Protein AF-A0A2V8LH37-F1 (afdb_monomer)

Str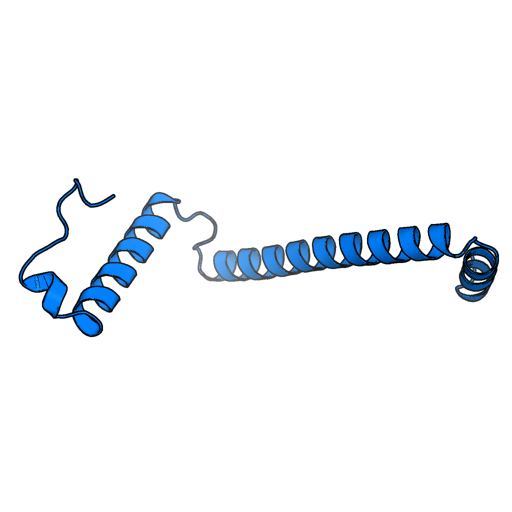ucture (mmCIF, N/CA/C/O backbone):
data_AF-A0A2V8LH37-F1
#
_entry.id   AF-A0A2V8LH37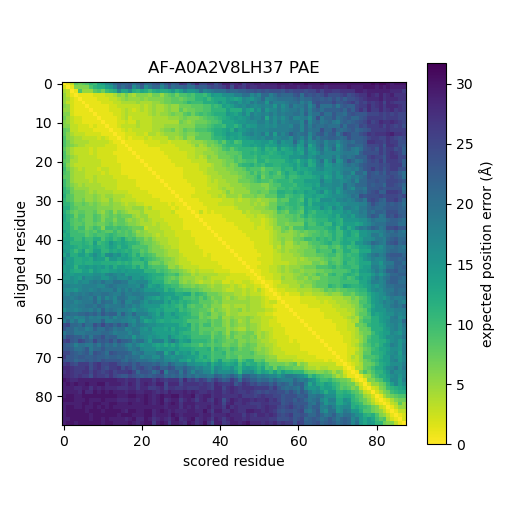-F1
#
loop_
_atom_site.group_PDB
_atom_site.id
_atom_site.type_symbol
_atom_site.label_atom_id
_atom_site.label_alt_id
_atom_site.label_comp_id
_atom_site.label_asym_id
_atom_site.label_entity_id
_atom_site.label_seq_id
_atom_site.pdbx_PDB_ins_code
_atom_site.Cartn_x
_atom_site.Cartn_y
_atom_site.Cartn_z
_atom_site.occupancy
_atom_site.B_iso_or_equiv
_atom_site.auth_seq_id
_atom_site.auth_comp_id
_atom_site.auth_asym_id
_atom_site.auth_atom_id
_atom_site.pdbx_PDB_model_num
ATOM 1 N N . MET A 1 1 ? 7.528 -22.446 -22.992 1.00 50.06 1 MET A N 1
ATOM 2 C CA . MET A 1 1 ? 7.932 -21.475 -21.957 1.00 50.06 1 MET A CA 1
ATOM 3 C C . MET A 1 1 ? 9.095 -20.718 -22.568 1.00 50.06 1 MET A C 1
ATOM 5 O O . MET A 1 1 ? 10.095 -21.367 -22.830 1.00 50.06 1 MET A O 1
ATOM 9 N N . GLN A 1 2 ? 8.923 -19.454 -22.967 1.00 59.59 2 GLN A N 1
ATOM 10 C CA . GLN A 1 2 ? 10.052 -18.669 -23.491 1.00 59.59 2 GLN A CA 1
ATOM 11 C C . GLN A 1 2 ? 11.091 -18.521 -22.372 1.00 59.59 2 GLN A C 1
ATOM 13 O O . GLN A 1 2 ? 10.699 -18.304 -21.221 1.00 59.59 2 GLN A O 1
ATOM 18 N N . SER A 1 3 ? 12.375 -18.719 -22.684 1.00 83.31 3 SER A N 1
ATOM 19 C CA . SER A 1 3 ? 13.453 -18.494 -21.718 1.00 83.31 3 SER A CA 1
ATOM 20 C C . SER A 1 3 ? 13.488 -17.011 -21.335 1.00 83.31 3 SER A C 1
ATOM 22 O O . SER A 1 3 ? 13.101 -16.151 -22.127 1.00 83.31 3 SER A O 1
ATOM 24 N N . ILE A 1 4 ? 13.979 -16.696 -20.133 1.00 82.31 4 ILE A N 1
ATOM 25 C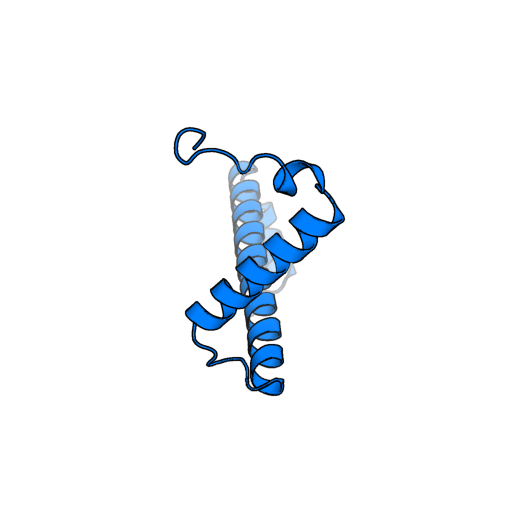 CA . ILE A 1 4 ? 14.279 -15.307 -19.745 1.00 82.31 4 ILE A CA 1
ATOM 26 C C . ILE A 1 4 ? 15.230 -14.670 -20.774 1.00 82.31 4 ILE A C 1
ATOM 28 O O . ILE A 1 4 ? 15.088 -13.491 -21.089 1.00 82.31 4 ILE A O 1
ATOM 32 N N . ASP A 1 5 ? 16.121 -15.471 -21.361 1.00 85.75 5 ASP A N 1
ATOM 33 C CA . ASP A 1 5 ? 17.064 -15.039 -22.395 1.00 85.75 5 ASP A CA 1
ATOM 34 C C . ASP A 1 5 ? 16.366 -14.678 -23.716 1.00 85.75 5 ASP A C 1
ATOM 36 O O . ASP A 1 5 ? 16.708 -13.681 -24.347 1.00 85.75 5 ASP A O 1
ATOM 40 N N . ASP A 1 6 ? 15.337 -15.435 -24.11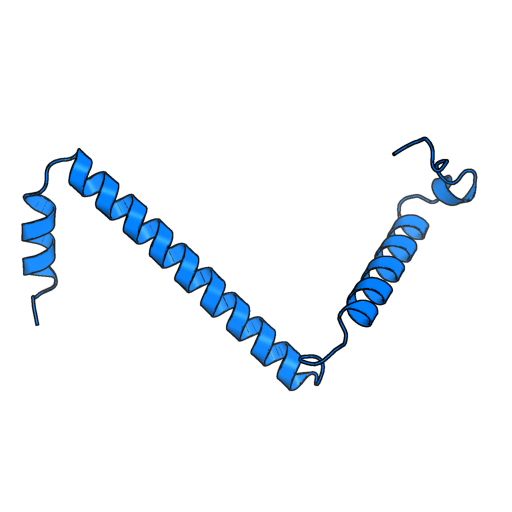4 1.00 87.06 6 ASP A N 1
ATOM 41 C CA . ASP A 1 6 ? 14.559 -15.141 -25.326 1.00 87.06 6 ASP A CA 1
ATOM 42 C C . ASP A 1 6 ? 13.810 -13.813 -25.176 1.00 87.06 6 ASP A C 1
ATOM 44 O O . ASP A 1 6 ? 13.728 -13.021 -26.113 1.00 87.06 6 ASP A O 1
ATOM 48 N N . LEU A 1 7 ? 13.289 -13.548 -23.975 1.00 83.50 7 LEU A N 1
ATOM 49 C CA . LEU A 1 7 ? 12.617 -12.293 -23.658 1.00 83.50 7 LEU A CA 1
ATOM 50 C C . LEU A 1 7 ? 13.603 -11.116 -23.634 1.00 83.50 7 LEU A C 1
ATOM 52 O O . LEU A 1 7 ? 13.268 -10.037 -24.113 1.00 83.50 7 LEU A O 1
ATOM 56 N N . ALA A 1 8 ? 14.815 -11.321 -23.112 1.00 85.00 8 ALA A N 1
ATOM 57 C CA . ALA A 1 8 ? 15.862 -10.302 -23.104 1.00 85.00 8 ALA A CA 1
ATOM 58 C C . ALA A 1 8 ? 16.290 -9.909 -24.526 1.00 85.00 8 ALA A C 1
ATOM 60 O O . ALA A 1 8 ? 16.458 -8.720 -24.801 1.00 85.00 8 ALA A O 1
ATOM 61 N N . ASN A 1 9 ? 16.401 -10.882 -25.434 1.00 88.81 9 ASN A N 1
ATOM 62 C CA . ASN A 1 9 ? 16.707 -10.624 -26.842 1.00 88.81 9 ASN A CA 1
ATOM 63 C C . ASN A 1 9 ? 15.598 -9.808 -27.515 1.00 88.81 9 ASN A C 1
ATOM 65 O O . ASN A 1 9 ? 15.875 -8.763 -28.091 1.00 88.81 9 ASN A O 1
ATOM 69 N N . VAL A 1 10 ? 14.333 -10.204 -27.337 1.00 89.19 10 VAL A N 1
ATOM 70 C CA . VAL A 1 10 ? 13.188 -9.456 -27.885 1.00 89.19 10 VAL A CA 1
ATOM 71 C C . VAL A 1 10 ? 13.129 -8.024 -27.348 1.00 89.19 10 VAL A C 1
ATOM 73 O O . VAL A 1 10 ? 12.816 -7.110 -28.099 1.00 89.19 10 VAL A O 1
ATOM 76 N N . ILE A 1 11 ? 13.433 -7.807 -26.064 1.00 86.19 11 ILE A N 1
ATOM 77 C CA . ILE A 1 11 ? 13.459 -6.460 -25.470 1.00 86.19 11 ILE A CA 1
ATOM 78 C C . ILE A 1 11 ? 14.636 -5.635 -26.003 1.00 86.19 11 ILE A C 1
ATOM 80 O O . ILE A 1 11 ? 14.486 -4.433 -26.201 1.00 86.19 11 ILE A O 1
ATOM 84 N N . SER A 1 12 ? 15.789 -6.263 -26.242 1.00 87.12 12 SER A N 1
ATOM 85 C CA . SER A 1 12 ? 16.979 -5.584 -26.773 1.00 87.12 12 SER A CA 1
ATOM 86 C C . SER A 1 12 ? 16.790 -5.121 -28.219 1.00 87.12 12 SER A C 1
ATOM 88 O O . SER A 1 12 ? 17.385 -4.121 -28.610 1.00 87.12 12 SER A O 1
ATOM 90 N N . ASP A 1 13 ? 15.937 -5.816 -28.974 1.00 93.44 13 ASP A N 1
ATOM 91 C CA . ASP A 1 13 ? 15.584 -5.480 -30.357 1.00 93.44 13 ASP A CA 1
ATOM 92 C C . ASP A 1 13 ? 14.539 -4.349 -30.466 1.00 93.44 13 ASP A C 1
ATOM 94 O O . ASP A 1 13 ? 14.269 -3.869 -31.567 1.00 93.44 13 ASP A O 1
ATOM 98 N N . LEU A 1 14 ? 13.939 -3.914 -29.350 1.00 92.56 14 LEU A N 1
ATOM 99 C CA . LEU A 1 14 ? 12.996 -2.792 -29.326 1.00 92.56 1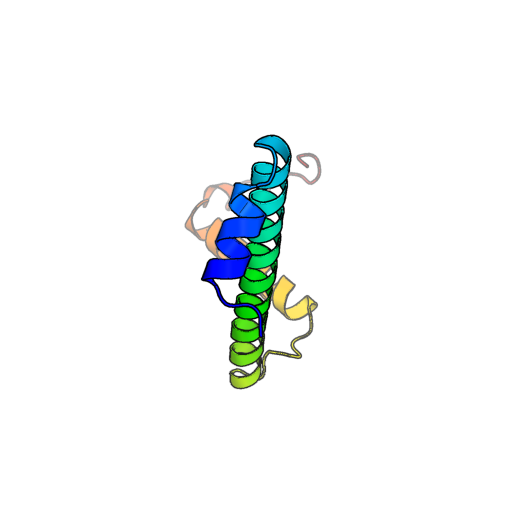4 LEU A CA 1
ATOM 100 C C . LEU A 1 14 ? 13.713 -1.448 -29.456 1.00 92.56 14 LEU A C 1
ATOM 102 O O . LEU A 1 14 ? 14.815 -1.259 -28.936 1.00 92.56 14 LEU A O 1
ATOM 106 N N . GLU A 1 15 ? 13.029 -0.465 -30.037 1.00 94.25 15 GLU A N 1
ATOM 107 C CA . GLU A 1 15 ? 13.508 0.914 -30.033 1.00 94.25 15 GLU A CA 1
ATOM 108 C C . GLU A 1 15 ? 13.555 1.480 -28.605 1.00 94.25 15 GLU A C 1
ATOM 110 O O . GLU A 1 15 ? 12.786 1.095 -27.720 1.00 94.25 15 GLU A O 1
ATOM 115 N N . SER A 1 16 ? 14.427 2.465 -28.372 1.00 90.75 16 SER A N 1
ATOM 116 C CA . SER A 1 16 ? 14.624 3.051 -27.030 1.00 90.75 16 SER A CA 1
ATOM 117 C C . SER A 1 16 ? 13.319 3.561 -26.394 1.00 90.75 16 SER A C 1
ATOM 119 O O . SER A 1 16 ? 13.120 3.449 -25.185 1.00 90.75 16 SER A O 1
ATOM 121 N N . SER A 1 17 ? 12.406 4.110 -27.201 1.00 93.50 17 SER A N 1
ATOM 122 C CA . SER A 1 17 ? 11.097 4.589 -26.739 1.00 93.50 17 SER A CA 1
ATOM 123 C C . SER A 1 17 ? 10.162 3.450 -26.320 1.00 93.50 17 SER A C 1
ATOM 125 O O . SER A 1 17 ? 9.409 3.590 -25.355 1.00 93.50 17 SER A O 1
ATOM 127 N N . GLU A 1 18 ? 10.224 2.312 -27.006 1.00 93.50 18 GLU A N 1
ATOM 128 C CA . GLU A 1 18 ? 9.431 1.119 -26.711 1.00 93.50 18 GLU A CA 1
ATOM 129 C C . GLU A 1 18 ? 9.949 0.411 -25.454 1.00 93.50 18 GLU A C 1
ATOM 131 O O . GLU A 1 18 ? 9.156 -0.018 -24.612 1.00 93.50 18 GLU A O 1
ATOM 136 N N . GLN A 1 19 ? 11.273 0.372 -25.270 1.00 91.50 19 GLN A N 1
ATOM 137 C CA . GLN A 1 19 ? 11.896 -0.110 -24.036 1.00 91.50 19 GLN A CA 1
ATOM 138 C C . GLN A 1 19 ? 11.474 0.742 -22.831 1.00 91.50 19 GLN A C 1
ATOM 140 O O . GLN A 1 19 ? 11.079 0.197 -21.798 1.00 91.50 19 GLN A O 1
ATOM 145 N N . GLN A 1 20 ? 11.481 2.073 -22.966 1.00 91.50 20 GLN A N 1
ATOM 146 C CA . GLN A 1 20 ? 11.035 2.968 -21.895 1.00 91.50 20 GLN A CA 1
ATOM 147 C C . GLN A 1 20 ? 9.550 2.766 -21.560 1.00 91.50 20 GLN A C 1
ATOM 149 O O . GLN A 1 20 ? 9.195 2.640 -20.388 1.00 91.50 20 GLN A O 1
ATOM 154 N N . ALA A 1 21 ? 8.686 2.650 -22.571 1.00 94.00 21 ALA A N 1
ATOM 155 C CA . ALA A 1 21 ? 7.264 2.381 -22.359 1.00 94.00 21 ALA A CA 1
ATOM 156 C C . ALA A 1 21 ? 7.024 1.038 -21.642 1.00 94.00 21 ALA A C 1
ATOM 158 O O . ALA A 1 21 ? 6.120 0.918 -20.807 1.00 94.00 21 ALA A O 1
ATOM 159 N N . LEU A 1 22 ? 7.841 0.022 -21.938 1.00 93.25 22 LEU A N 1
ATOM 160 C CA . LEU A 1 22 ? 7.788 -1.265 -21.252 1.00 93.25 22 LEU A CA 1
ATOM 161 C C . LEU A 1 22 ? 8.196 -1.137 -19.778 1.00 93.25 22 LEU A C 1
ATOM 163 O O . LEU A 1 22 ? 7.504 -1.679 -18.912 1.00 93.25 22 LEU A O 1
ATOM 167 N N . LEU A 1 23 ? 9.271 -0.400 -19.481 1.00 91.56 23 LEU A N 1
ATOM 168 C CA . LEU A 1 23 ? 9.719 -0.139 -18.108 1.00 91.56 23 LEU A CA 1
ATOM 169 C C . LEU A 1 23 ? 8.644 0.581 -17.289 1.00 91.56 23 LEU A C 1
ATOM 171 O O . LEU A 1 23 ? 8.334 0.149 -16.175 1.00 91.56 23 LEU A O 1
ATOM 175 N N . ASP A 1 24 ? 8.017 1.609 -17.858 1.00 93.12 24 ASP A N 1
ATOM 176 C CA . ASP A 1 24 ? 6.950 2.363 -17.194 1.00 93.12 24 ASP A CA 1
ATOM 177 C C . ASP A 1 24 ? 5.750 1.459 -16.872 1.00 93.12 24 ASP A C 1
ATOM 179 O O . ASP A 1 24 ? 5.196 1.485 -15.767 1.00 93.12 24 ASP A O 1
ATOM 183 N N . LYS A 1 25 ? 5.385 0.576 -17.807 1.00 94.00 25 LYS A N 1
ATOM 184 C CA . LYS A 1 25 ? 4.300 -0.391 -17.611 1.00 94.00 25 LYS A CA 1
ATOM 185 C C . LYS A 1 25 ? 4.633 -1.423 -16.535 1.00 94.00 25 LYS A C 1
ATOM 187 O O . LYS A 1 25 ? 3.773 -1.761 -15.720 1.00 94.00 25 LYS A O 1
ATOM 192 N N . VAL A 1 26 ? 5.871 -1.916 -16.493 1.00 92.62 26 VAL A N 1
ATOM 193 C CA . VAL A 1 26 ? 6.335 -2.829 -15.437 1.00 92.62 26 VAL A CA 1
ATOM 194 C C . VAL A 1 26 ? 6.306 -2.137 -14.075 1.00 92.62 26 VAL A C 1
ATOM 196 O O . VAL A 1 26 ? 5.824 -2.728 -13.106 1.00 92.62 26 VAL A O 1
ATOM 199 N N . ALA A 1 27 ? 6.750 -0.881 -13.991 1.00 89.62 27 ALA A N 1
ATOM 200 C CA . ALA A 1 27 ? 6.691 -0.094 -12.764 1.00 89.62 27 ALA A CA 1
ATOM 201 C C . ALA A 1 27 ? 5.244 0.073 -12.272 1.00 89.62 27 ALA A C 1
ATOM 203 O O . ALA A 1 27 ? 4.957 -0.187 -11.100 1.00 89.62 27 ALA A O 1
ATOM 204 N N . GLN A 1 28 ? 4.312 0.403 -13.171 1.00 92.94 28 GLN A N 1
ATOM 205 C CA . GLN A 1 28 ? 2.889 0.516 -12.847 1.00 92.94 28 GLN A CA 1
ATOM 206 C C . GLN A 1 28 ? 2.300 -0.810 -12.338 1.00 92.94 28 GLN A C 1
ATOM 208 O O . GLN A 1 28 ? 1.595 -0.830 -11.327 1.00 92.94 28 GLN A O 1
ATOM 213 N N . LEU A 1 29 ? 2.608 -1.928 -13.001 1.00 93.00 29 LEU A N 1
ATOM 214 C CA . LEU A 1 29 ? 2.142 -3.255 -12.589 1.00 93.00 29 LEU A CA 1
ATOM 215 C C . LEU A 1 29 ? 2.709 -3.662 -11.225 1.00 93.00 29 LEU A C 1
ATOM 217 O O . LEU A 1 29 ? 1.984 -4.204 -10.389 1.00 93.00 29 LEU A O 1
ATOM 221 N N . ASN A 1 30 ? 3.989 -3.391 -10.978 1.00 90.69 30 ASN A N 1
ATOM 222 C CA . ASN A 1 30 ? 4.618 -3.665 -9.689 1.00 90.69 30 ASN A CA 1
ATOM 223 C C . ASN A 1 30 ? 4.002 -2.817 -8.574 1.00 90.69 30 ASN A C 1
ATOM 225 O O . ASN A 1 30 ? 3.732 -3.341 -7.493 1.00 90.69 30 ASN A O 1
ATOM 229 N N . PHE A 1 31 ? 3.701 -1.548 -8.846 1.00 88.44 31 PHE A N 1
ATOM 230 C CA . PHE A 1 31 ? 2.998 -0.681 -7.906 1.00 88.44 31 PHE A CA 1
ATOM 231 C C . PHE A 1 31 ? 1.602 -1.221 -7.562 1.00 88.44 31 PHE A C 1
ATOM 233 O O . PHE A 1 31 ? 1.273 -1.374 -6.386 1.00 88.44 31 PHE A O 1
ATOM 240 N N . GLN A 1 32 ? 0.806 -1.602 -8.567 1.00 92.25 32 GLN A N 1
ATOM 241 C CA . GLN A 1 32 ? -0.520 -2.198 -8.359 1.00 92.25 32 GLN A CA 1
ATOM 242 C C . GLN A 1 32 ? -0.455 -3.495 -7.540 1.00 92.25 32 GLN A C 1
ATOM 244 O O . GLN A 1 32 ? -1.227 -3.669 -6.595 1.00 92.25 32 GLN A O 1
ATOM 249 N N . LYS A 1 33 ? 0.496 -4.388 -7.850 1.00 92.88 33 LYS A N 1
ATOM 250 C CA . LYS A 1 33 ? 0.735 -5.611 -7.066 1.00 92.88 33 LYS A CA 1
ATOM 251 C C . LYS A 1 33 ? 1.114 -5.292 -5.620 1.00 92.88 33 LYS A C 1
ATOM 253 O O . LYS A 1 33 ? 0.619 -5.947 -4.704 1.00 92.88 33 LYS A O 1
ATOM 258 N N . GLY A 1 34 ? 1.958 -4.281 -5.413 1.00 90.88 34 GLY A N 1
ATOM 259 C CA . GLY A 1 34 ? 2.350 -3.803 -4.090 1.00 90.88 34 GLY A CA 1
ATOM 260 C C . GLY A 1 34 ? 1.156 -3.307 -3.275 1.00 90.88 34 GLY A C 1
ATOM 261 O O . GLY A 1 34 ? 0.971 -3.745 -2.140 1.00 90.88 34 GLY A O 1
ATOM 262 N N . LEU A 1 35 ? 0.304 -2.464 -3.868 1.00 92.62 35 LEU A N 1
ATOM 263 C CA . LEU A 1 35 ? -0.921 -1.978 -3.227 1.00 92.62 35 LEU A CA 1
ATOM 264 C C . LEU A 1 35 ? -1.878 -3.118 -2.873 1.00 92.62 35 LEU A C 1
ATOM 266 O O . LEU A 1 35 ? -2.412 -3.148 -1.765 1.00 92.62 35 LEU A O 1
ATOM 270 N N . HIS A 1 36 ? -2.062 -4.078 -3.779 1.00 92.12 36 HIS A N 1
ATOM 271 C CA . HIS A 1 36 ? -2.902 -5.243 -3.520 1.00 92.12 36 HIS A CA 1
ATOM 272 C C . HIS A 1 36 ? -2.362 -6.077 -2.351 1.00 92.12 36 HIS A C 1
ATOM 274 O O . HIS A 1 36 ? -3.094 -6.383 -1.414 1.00 92.12 36 HIS A O 1
ATOM 280 N N . ALA A 1 37 ? -1.068 -6.410 -2.360 1.00 92.25 37 ALA A N 1
ATOM 281 C CA . ALA A 1 37 ? -0.445 -7.172 -1.279 1.00 92.25 37 ALA A CA 1
ATOM 282 C C . ALA A 1 37 ? -0.530 -6.441 0.071 1.00 92.25 37 ALA A C 1
ATOM 284 O O . ALA A 1 37 ? -0.743 -7.072 1.108 1.00 92.25 37 ALA A O 1
ATOM 285 N N . LEU A 1 38 ? -0.383 -5.114 0.069 1.00 88.69 38 LEU A N 1
ATOM 286 C CA . LEU A 1 38 ? -0.544 -4.294 1.264 1.00 88.69 38 LEU A CA 1
ATOM 287 C C . LEU A 1 38 ? -1.992 -4.319 1.773 1.00 88.69 38 LEU A C 1
ATOM 289 O O . LEU A 1 38 ? -2.215 -4.545 2.962 1.00 88.69 38 LEU A O 1
ATOM 293 N N . SER A 1 39 ? -2.965 -4.146 0.876 1.00 91.44 39 SER A N 1
ATOM 294 C CA . SER A 1 39 ? -4.393 -4.254 1.187 1.00 91.44 39 SER A CA 1
ATOM 295 C C . SER A 1 39 ? -4.724 -5.601 1.833 1.00 91.44 39 SER A C 1
ATOM 297 O O . SER A 1 39 ? -5.322 -5.635 2.907 1.00 91.44 39 SER A O 1
ATOM 299 N N . GLU A 1 40 ? -4.268 -6.711 1.250 1.00 94.31 40 GLU A N 1
ATOM 300 C CA . GLU A 1 40 ? -4.516 -8.056 1.784 1.00 94.31 40 GLU A CA 1
ATOM 301 C C . GLU A 1 40 ? -3.920 -8.264 3.181 1.00 94.31 40 GLU A C 1
ATOM 303 O O . GLU A 1 40 ? -4.573 -8.836 4.061 1.00 94.31 40 GLU A O 1
ATOM 308 N N . LYS A 1 41 ? -2.715 -7.738 3.439 1.00 92.12 41 LYS A N 1
ATOM 309 C CA . LYS A 1 41 ? -2.116 -7.761 4.783 1.00 92.12 41 LYS A CA 1
ATOM 310 C C . LYS A 1 41 ? -2.987 -7.025 5.799 1.00 92.12 41 LYS A C 1
ATOM 312 O O . LYS A 1 41 ? -3.235 -7.554 6.883 1.00 92.12 41 LYS A O 1
ATOM 317 N N . TYR A 1 42 ? -3.478 -5.835 5.454 1.00 88.69 42 TYR A N 1
ATOM 318 C CA . TYR A 1 42 ? -4.358 -5.074 6.342 1.00 88.69 42 TYR A CA 1
ATOM 319 C C . TYR A 1 42 ? -5.697 -5.770 6.570 1.00 88.69 42 TYR A C 1
ATOM 321 O O . TYR A 1 42 ? -6.127 -5.872 7.717 1.00 88.69 42 TYR A O 1
ATOM 329 N N . ARG A 1 43 ? -6.332 -6.302 5.518 1.00 90.44 43 ARG A N 1
ATOM 330 C CA . ARG A 1 43 ? -7.583 -7.067 5.643 1.00 90.44 43 ARG A CA 1
ATOM 331 C C . ARG A 1 43 ? -7.407 -8.280 6.551 1.00 90.44 43 ARG A C 1
ATOM 333 O O . ARG A 1 43 ? -8.237 -8.501 7.426 1.00 90.44 43 ARG A O 1
ATOM 340 N N . THR A 1 44 ? -6.304 -9.013 6.393 1.00 93.31 44 THR A N 1
ATOM 341 C CA . THR A 1 44 ? -5.967 -10.166 7.241 1.00 93.31 44 THR A CA 1
ATOM 342 C C . THR A 1 44 ? -5.825 -9.755 8.702 1.00 93.31 44 THR A C 1
ATOM 344 O O . THR A 1 44 ? -6.431 -10.371 9.575 1.00 93.31 44 THR A O 1
ATOM 347 N N . ARG A 1 45 ? -5.077 -8.680 8.982 1.00 93.44 45 ARG A N 1
ATOM 348 C CA . ARG A 1 45 ? -4.929 -8.158 10.346 1.00 93.44 45 ARG A CA 1
ATOM 349 C C . ARG A 1 45 ? -6.280 -7.769 10.952 1.00 93.44 45 ARG A C 1
ATOM 351 O O . ARG A 1 45 ? -6.603 -8.212 12.047 1.00 93.44 45 ARG A O 1
ATOM 358 N N . LEU A 1 46 ? -7.091 -7.001 10.223 1.00 91.00 46 LEU A N 1
ATOM 359 C CA . LEU A 1 46 ? -8.414 -6.579 10.690 1.00 91.00 46 LEU A CA 1
ATOM 360 C C . LEU A 1 46 ? -9.358 -7.767 10.915 1.00 91.00 46 LEU A C 1
ATOM 362 O O . LEU A 1 46 ? -10.198 -7.717 11.809 1.00 91.00 46 LEU A O 1
ATOM 366 N N . ALA A 1 47 ? -9.234 -8.840 10.131 1.00 93.12 47 ALA A N 1
ATOM 367 C CA . ALA A 1 47 ? -9.994 -10.066 10.353 1.00 93.12 47 ALA A CA 1
ATOM 368 C C . ALA A 1 47 ? -9.606 -10.738 11.679 1.00 93.12 47 ALA A C 1
ATOM 370 O O . ALA A 1 47 ? -10.490 -11.104 12.448 1.00 93.12 47 ALA A O 1
ATOM 371 N N . LEU A 1 48 ? -8.303 -10.837 11.979 1.00 94.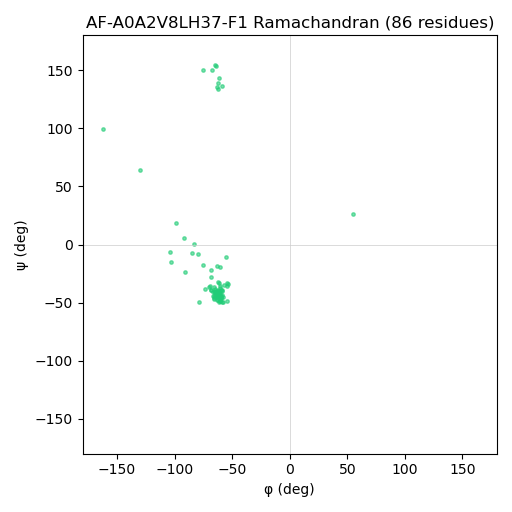75 48 LEU A N 1
ATOM 372 C CA . LEU A 1 48 ? -7.802 -11.384 13.249 1.00 94.75 48 LEU A CA 1
ATOM 373 C C . LEU A 1 48 ? -8.268 -10.567 14.462 1.00 94.75 48 LEU A C 1
ATOM 375 O O . LEU A 1 48 ? -8.531 -11.124 15.524 1.00 94.75 48 LEU A O 1
ATOM 379 N N . GLU A 1 49 ? -8.409 -9.255 14.294 1.00 93.44 49 GLU A N 1
ATOM 380 C CA . GLU A 1 49 ? -8.884 -8.334 15.331 1.00 93.44 49 GLU A CA 1
ATOM 381 C C . GLU A 1 49 ? -10.424 -8.280 15.433 1.00 93.44 49 GLU A C 1
ATOM 383 O O . GLU A 1 49 ? -10.956 -7.540 16.257 1.00 93.44 49 GLU A O 1
ATOM 388 N N . ASN A 1 50 ? -11.161 -9.048 14.615 1.00 90.31 50 ASN A N 1
ATOM 389 C CA . ASN A 1 50 ? -12.621 -8.953 14.448 1.00 90.31 50 ASN A CA 1
ATOM 390 C C . ASN A 1 50 ? -13.114 -7.543 14.060 1.00 90.31 50 ASN A C 1
ATOM 392 O O . ASN A 1 50 ? -14.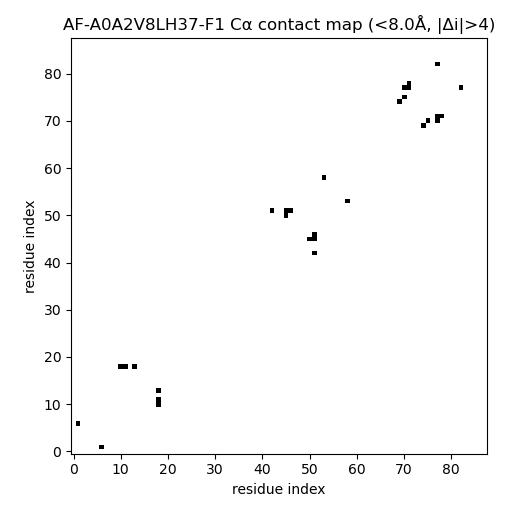261 -7.175 14.313 1.00 90.31 50 ASN A O 1
ATOM 396 N N . GLN A 1 51 ? -12.257 -6.752 13.417 1.00 89.69 51 GLN A N 1
ATOM 397 C CA . GLN A 1 51 ? -12.529 -5.374 13.010 1.00 89.69 51 GLN A CA 1
ATOM 398 C C . GLN A 1 51 ? -12.822 -5.220 11.516 1.00 89.69 51 GLN A C 1
ATOM 400 O O . GLN A 1 51 ? -13.211 -4.132 11.098 1.00 89.69 51 GLN A O 1
ATOM 405 N N . LEU A 1 52 ? -12.678 -6.276 10.707 1.00 89.12 52 LEU A N 1
ATOM 406 C CA . LEU A 1 52 ? -12.853 -6.203 9.248 1.00 89.12 52 LEU A CA 1
ATOM 407 C C . LEU A 1 52 ? -14.232 -5.673 8.824 1.00 89.12 52 LEU A C 1
ATOM 409 O O . LEU A 1 52 ? -14.332 -4.956 7.835 1.00 89.12 52 LEU A O 1
ATOM 413 N N . ASN A 1 53 ? -15.274 -6.003 9.590 1.00 89.50 53 ASN A N 1
ATOM 414 C CA . ASN A 1 53 ? -16.653 -5.579 9.334 1.00 89.50 53 ASN A CA 1
ATOM 415 C C . ASN A 1 53 ? -17.068 -4.371 10.189 1.00 89.50 53 ASN A C 1
ATOM 417 O O . ASN A 1 53 ? -18.259 -4.145 10.398 1.00 89.50 53 ASN A O 1
ATOM 421 N N . SER A 1 54 ? -16.103 -3.626 10.737 1.00 87.12 54 SER A N 1
ATOM 422 C CA . SER A 1 54 ? -16.417 -2.433 11.521 1.00 87.12 54 SER A CA 1
ATOM 423 C C . SER A 1 54 ? -17.128 -1.407 10.638 1.00 87.12 54 SER A C 1
ATOM 425 O O . SER A 1 54 ? -16.667 -1.147 9.524 1.00 87.12 54 SER A O 1
ATOM 427 N N . PRO A 1 55 ? -18.225 -0.801 11.120 1.00 89.06 55 PRO A N 1
ATOM 428 C CA . PRO A 1 55 ? -18.913 0.233 10.367 1.00 89.06 55 PRO A CA 1
ATOM 429 C C . PRO A 1 55 ? -17.977 1.437 10.156 1.00 89.06 55 PRO A C 1
ATOM 431 O O . PRO A 1 55 ? -17.253 1.807 11.091 1.00 89.06 55 PRO A O 1
ATOM 434 N N . PRO A 1 56 ? -17.970 2.060 8.965 1.00 84.25 56 PRO A N 1
ATOM 435 C CA . PRO A 1 56 ? -17.125 3.218 8.674 1.00 84.25 56 PRO A CA 1
ATOM 436 C C . PRO A 1 56 ? -17.285 4.354 9.689 1.00 84.25 56 PRO A C 1
ATOM 438 O O . PRO A 1 56 ? -16.312 5.021 10.030 1.00 84.25 56 PRO A O 1
ATOM 441 N N . GLU A 1 57 ? -18.492 4.545 10.220 1.00 91.19 57 GLU A N 1
ATOM 442 C CA . GLU A 1 57 ? -18.817 5.567 11.215 1.00 91.19 57 GLU A CA 1
ATOM 443 C C . GLU A 1 57 ? -17.965 5.405 12.475 1.00 91.19 57 GLU A C 1
ATOM 445 O O . GLU A 1 57 ? -17.469 6.390 13.014 1.00 91.19 57 GLU A O 1
ATOM 450 N N . ARG A 1 58 ? -17.716 4.161 12.904 1.00 86.44 58 ARG A N 1
ATOM 451 C CA . ARG A 1 58 ? -16.870 3.875 14.068 1.00 86.44 58 ARG A CA 1
ATOM 452 C C . ARG A 1 58 ? -15.425 4.292 13.822 1.00 86.44 58 ARG A C 1
ATOM 454 O O . ARG A 1 58 ? -14.800 4.858 14.710 1.00 86.44 58 ARG A O 1
ATOM 461 N N . VAL A 1 59 ? -14.905 4.047 12.619 1.00 85.44 59 VAL A N 1
ATOM 462 C CA . VAL A 1 59 ? -13.550 4.477 12.239 1.00 85.44 59 VAL A CA 1
ATOM 463 C C . VAL A 1 59 ? -13.459 6.002 12.252 1.00 85.44 59 VAL A C 1
ATOM 465 O O . VAL A 1 59 ? -12.519 6.557 12.816 1.00 85.44 59 VAL A O 1
ATOM 468 N N . TRP A 1 60 ? -14.459 6.687 11.692 1.00 86.44 60 TRP A N 1
ATOM 469 C CA . TRP A 1 60 ? -14.516 8.149 11.690 1.00 86.44 60 TRP A CA 1
ATOM 470 C C . TRP A 1 60 ? -14.606 8.748 13.091 1.00 86.44 60 TRP A C 1
ATOM 472 O O . TRP A 1 60 ? -13.914 9.726 13.368 1.00 86.44 60 TRP A O 1
ATOM 482 N N . SER A 1 61 ? -15.409 8.162 13.980 1.00 89.75 61 SER A N 1
ATOM 483 C CA . SER A 1 61 ? -15.498 8.602 15.374 1.00 89.75 61 SER A CA 1
ATOM 484 C C . SER A 1 61 ? -14.161 8.465 16.103 1.00 89.75 61 SER A C 1
ATOM 486 O O . SER A 1 61 ? -13.741 9.406 16.771 1.00 89.75 61 SER A O 1
ATOM 488 N N . GLU A 1 62 ? -13.458 7.340 15.936 1.00 88.12 62 GLU A N 1
ATOM 489 C CA . GLU A 1 62 ? -12.137 7.144 16.548 1.00 88.12 62 GLU A CA 1
ATOM 490 C C . GLU A 1 62 ? -11.094 8.121 15.993 1.00 88.12 62 GLU A C 1
ATOM 492 O O . GLU A 1 62 ? -10.334 8.706 16.760 1.00 88.12 62 GLU A O 1
ATOM 497 N N . LEU A 1 63 ? -11.086 8.364 14.679 1.00 88.69 63 LEU A N 1
ATOM 498 C CA . LEU A 1 63 ? -10.191 9.350 14.066 1.00 88.69 63 LEU A CA 1
ATOM 499 C C . LEU A 1 63 ? -10.463 10.770 14.569 1.00 88.69 63 LEU A C 1
ATOM 501 O O . LEU A 1 63 ? -9.523 11.527 14.811 1.00 88.69 63 LEU A O 1
ATOM 505 N N . HIS A 1 64 ? -11.737 11.138 14.727 1.00 89.69 64 HIS A N 1
ATOM 506 C CA . HIS A 1 64 ? -12.113 12.441 15.267 1.00 89.69 64 HIS A CA 1
ATOM 507 C C . HIS A 1 64 ? -11.602 12.609 16.696 1.00 89.69 64 HIS A C 1
ATOM 509 O O . HIS A 1 64 ? -10.937 13.599 16.987 1.00 89.69 64 HIS A O 1
ATOM 515 N N . ARG A 1 65 ? -11.831 11.594 17.536 1.00 91.44 65 ARG A N 1
ATOM 516 C CA . ARG A 1 65 ? -11.357 11.556 18.918 1.00 91.44 65 ARG A CA 1
ATOM 517 C C . ARG A 1 65 ? -9.838 11.691 19.000 1.00 91.44 65 ARG A C 1
ATOM 519 O O . ARG A 1 65 ? -9.348 12.549 19.720 1.00 91.44 65 ARG A O 1
ATOM 526 N N . MET A 1 66 ? -9.087 10.911 18.217 1.00 88.44 66 MET A N 1
ATOM 527 C CA . MET A 1 66 ? -7.620 11.008 18.182 1.00 88.44 66 MET A CA 1
ATOM 528 C C . MET A 1 66 ? -7.150 12.404 17.766 1.00 88.44 66 MET A C 1
ATOM 530 O O . MET A 1 66 ? -6.195 12.933 18.327 1.00 88.44 66 MET A O 1
ATOM 534 N N . ARG A 1 67 ? -7.820 13.023 16.787 1.00 88.88 67 ARG A N 1
ATOM 535 C CA . ARG A 1 67 ? -7.495 14.384 16.351 1.00 88.88 67 ARG A CA 1
ATOM 536 C C . ARG A 1 67 ? -7.744 15.409 17.458 1.00 88.88 67 ARG A C 1
ATOM 538 O O . ARG A 1 67 ? -6.944 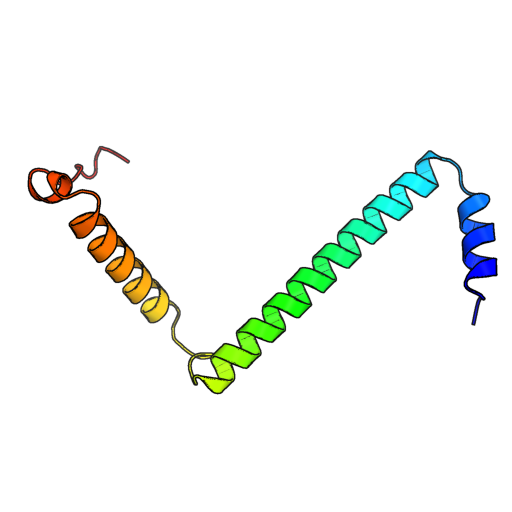16.326 17.600 1.00 88.88 67 ARG A O 1
ATOM 545 N N . GLU A 1 68 ? -8.832 15.274 18.208 1.00 87.88 68 GLU A N 1
ATOM 546 C CA . GLU A 1 68 ? -9.128 16.134 19.358 1.00 87.88 68 GLU A CA 1
ATOM 547 C C . GLU A 1 68 ? -8.102 15.939 20.478 1.00 87.88 68 GLU A C 1
ATOM 549 O O . GLU A 1 68 ? -7.553 16.925 20.958 1.00 87.88 68 GLU A O 1
ATOM 554 N N . GLU A 1 69 ? -7.756 14.695 20.820 1.00 88.31 69 GLU A N 1
ATOM 555 C CA . GLU A 1 69 ? -6.725 14.376 21.821 1.00 88.31 69 GLU A CA 1
ATOM 556 C C . GLU A 1 69 ? -5.360 14.991 21.447 1.00 88.31 69 GLU A C 1
ATOM 558 O O . GLU A 1 69 ? -4.709 15.624 22.281 1.00 88.31 69 GLU A O 1
ATOM 563 N N . ILE A 1 70 ? -4.948 14.875 20.178 1.00 86.12 70 ILE A N 1
ATOM 564 C CA . ILE A 1 70 ? -3.728 15.515 19.657 1.00 86.12 70 ILE A CA 1
ATOM 565 C C . ILE A 1 70 ? -3.846 17.040 19.727 1.00 86.12 70 ILE A C 1
ATOM 567 O O . ILE A 1 70 ? -2.915 17.706 20.169 1.00 86.12 70 ILE A O 1
ATOM 571 N N . ALA A 1 71 ? -4.981 17.611 19.316 1.00 81.50 71 ALA A N 1
ATOM 572 C CA . ALA A 1 71 ? -5.188 19.055 19.353 1.00 81.50 71 ALA A CA 1
ATOM 573 C C . ALA A 1 71 ? -5.127 19.614 20.783 1.00 81.50 71 ALA A C 1
ATOM 575 O O . ALA A 1 71 ? -4.548 20.675 21.003 1.00 81.50 71 ALA A O 1
ATOM 576 N N . GLU A 1 72 ? -5.674 18.893 21.761 1.00 83.88 72 GLU A N 1
ATOM 577 C CA . GLU A 1 72 ? -5.609 19.273 23.170 1.00 83.88 72 GLU A CA 1
ATOM 578 C C . GLU A 1 72 ? -4.186 19.233 23.734 1.00 83.88 72 GLU A C 1
ATOM 580 O O . GLU A 1 72 ? -3.835 20.087 24.552 1.00 83.88 72 GLU A O 1
ATOM 585 N N . HIS A 1 73 ? -3.378 18.262 23.306 1.00 83.81 73 HIS A N 1
ATOM 586 C CA . HIS A 1 73 ? -2.001 18.101 23.763 1.00 83.81 73 HIS A CA 1
ATOM 587 C C . HIS A 1 73 ? -1.035 19.077 23.071 1.00 83.81 73 HIS A C 1
ATOM 589 O O . HIS A 1 73 ? -0.268 19.772 23.738 1.00 83.81 73 HIS A O 1
ATOM 595 N N . ASP A 1 74 ? -1.090 19.157 21.741 1.00 82.94 74 ASP A N 1
ATOM 596 C CA . ASP A 1 74 ? -0.106 19.872 20.921 1.00 82.94 74 ASP A CA 1
ATOM 597 C C . ASP A 1 74 ? -0.488 21.338 20.671 1.00 82.94 74 ASP A C 1
ATOM 599 O O . ASP A 1 74 ? 0.380 22.180 20.429 1.00 82.94 74 ASP A O 1
ATOM 603 N N . TYR A 1 75 ? -1.780 21.673 20.760 1.00 74.88 75 TYR A N 1
ATOM 604 C CA . TYR A 1 75 ? -2.300 23.014 20.483 1.00 74.88 75 TYR A CA 1
ATOM 605 C C . TYR A 1 75 ? -3.220 23.532 21.604 1.00 74.88 75 TYR A C 1
ATOM 607 O O . TYR A 1 75 ? -4.388 23.850 21.363 1.00 74.88 75 TYR A O 1
ATOM 615 N N . PRO A 1 76 ? -2.709 23.745 22.832 1.00 64.75 76 PRO A N 1
ATOM 616 C CA . PRO A 1 76 ? -3.525 24.167 23.977 1.00 64.75 76 PRO A CA 1
ATOM 617 C C . PRO A 1 76 ? -4.237 25.522 23.779 1.00 64.75 76 PRO A C 1
ATOM 619 O O . PRO A 1 76 ? -5.232 25.806 24.449 1.00 64.75 76 PRO A O 1
ATOM 622 N N . ALA A 1 77 ? -3.780 26.353 22.832 1.00 63.97 77 ALA A N 1
ATOM 623 C CA . ALA A 1 77 ? -4.414 27.623 22.470 1.00 63.97 77 ALA A CA 1
ATOM 624 C C . ALA A 1 77 ? -5.783 27.468 21.768 1.00 63.97 77 ALA A C 1
ATOM 626 O O . ALA A 1 77 ? -6.603 28.382 21.854 1.00 63.97 77 ALA A O 1
ATOM 627 N N . TYR A 1 78 ? -6.084 26.312 21.154 1.00 56.28 78 TYR A N 1
ATOM 628 C CA . TYR A 1 78 ? -7.409 26.021 20.570 1.00 56.28 78 TYR A CA 1
ATOM 629 C C . TYR A 1 78 ? -8.533 25.999 21.616 1.00 56.28 78 TYR A C 1
ATOM 631 O O . TYR A 1 78 ? -9.707 26.147 21.279 1.00 56.28 78 TYR A O 1
ATOM 639 N N . ARG A 1 79 ? -8.182 25.862 22.901 1.00 56.50 79 ARG A N 1
ATOM 640 C CA . ARG A 1 79 ? -9.128 25.861 24.021 1.00 56.50 79 ARG A CA 1
ATOM 641 C C . ARG A 1 79 ? -9.667 27.265 24.355 1.00 56.50 79 ARG A C 1
ATOM 643 O O . ARG A 1 79 ? -10.688 27.369 25.025 1.00 56.50 79 ARG A O 1
ATOM 650 N N . LEU A 1 80 ? -9.003 28.337 23.901 1.00 55.72 80 LEU A N 1
ATOM 651 C CA . LEU A 1 80 ? -9.362 29.731 24.222 1.00 55.72 80 LEU A CA 1
ATOM 652 C C . LEU A 1 80 ? -10.093 30.466 23.084 1.00 55.72 80 LEU A C 1
ATOM 654 O O . LEU A 1 80 ? -10.699 31.508 23.327 1.00 55.72 80 LEU A O 1
ATOM 658 N N . SER A 1 81 ? -10.065 29.940 21.858 1.00 54.38 81 SER A N 1
ATOM 659 C CA . SER A 1 81 ? -10.884 30.407 20.729 1.00 54.38 81 SER A CA 1
ATOM 660 C C . SER A 1 81 ? -10.914 29.328 19.642 1.00 54.38 81 SER A C 1
ATOM 662 O O . SER A 1 81 ? -9.947 29.216 18.888 1.00 54.38 81 SER A O 1
ATOM 664 N N . PRO A 1 82 ? -11.976 28.506 19.552 1.00 56.03 82 PRO A N 1
ATOM 665 C CA . PRO A 1 82 ? -12.127 27.607 18.416 1.00 56.03 82 PRO A CA 1
ATOM 666 C C . PRO A 1 82 ? -12.241 28.434 17.122 1.00 56.03 82 PRO A C 1
ATOM 668 O O . PRO A 1 82 ? -12.865 29.500 17.151 1.00 56.03 82 PRO A O 1
ATOM 671 N N . PRO A 1 83 ? -11.667 27.979 15.992 1.00 57.66 83 PRO A N 1
ATOM 672 C CA . PRO A 1 83 ? -11.842 28.654 14.713 1.00 57.66 83 PRO A CA 1
ATOM 673 C C . PRO A 1 83 ? -13.328 28.709 14.365 1.00 57.66 83 PRO A C 1
ATOM 675 O O . PRO A 1 83 ? -14.079 27.743 14.555 1.00 57.66 83 PRO A O 1
ATOM 678 N N . SER A 1 84 ? -13.758 29.872 13.889 1.00 61.72 84 SER A N 1
ATOM 679 C CA . SER A 1 84 ? -15.136 30.089 13.477 1.00 61.72 84 SER A CA 1
ATOM 680 C C . SER A 1 84 ? -15.412 29.247 12.234 1.00 61.72 84 SER A C 1
ATOM 682 O O . SER A 1 84 ? -14.537 29.030 11.400 1.00 61.72 84 SER A O 1
ATOM 684 N N . ARG A 1 85 ? -16.663 28.811 12.047 1.00 53.59 85 ARG A N 1
ATOM 685 C CA . ARG A 1 85 ? -17.113 28.122 10.818 1.00 53.59 85 ARG A CA 1
ATOM 686 C C . ARG A 1 85 ? -16.853 28.914 9.524 1.00 53.59 85 ARG A C 1
ATOM 688 O O . ARG A 1 85 ? -17.053 28.363 8.453 1.00 53.59 85 ARG A O 1
ATOM 695 N N . SER A 1 86 ? -16.467 30.184 9.630 1.00 53.69 86 SER A N 1
ATOM 696 C CA . SER A 1 86 ? -16.074 31.073 8.534 1.00 53.69 86 SER A CA 1
ATOM 697 C C . SER A 1 86 ? -14.605 30.961 8.110 1.00 53.69 86 SER A C 1
ATOM 699 O O . SER A 1 86 ? -14.230 31.599 7.133 1.00 53.69 86 SER A O 1
ATOM 701 N N . ASP A 1 87 ? -13.781 30.208 8.841 1.00 57.47 87 ASP A N 1
ATOM 702 C CA . ASP A 1 87 ? -12.337 30.107 8.589 1.00 57.47 87 ASP A CA 1
ATOM 703 C C . ASP A 1 87 ? -11.978 28.934 7.646 1.00 57.47 87 ASP A C 1
ATOM 705 O O . ASP A 1 87 ? -10.798 28.676 7.404 1.00 57.47 87 ASP A O 1
ATOM 709 N N . PHE A 1 88 ? -12.993 28.245 7.101 1.00 48.16 88 PHE A N 1
ATOM 710 C CA . PHE A 1 88 ? -12.893 27.182 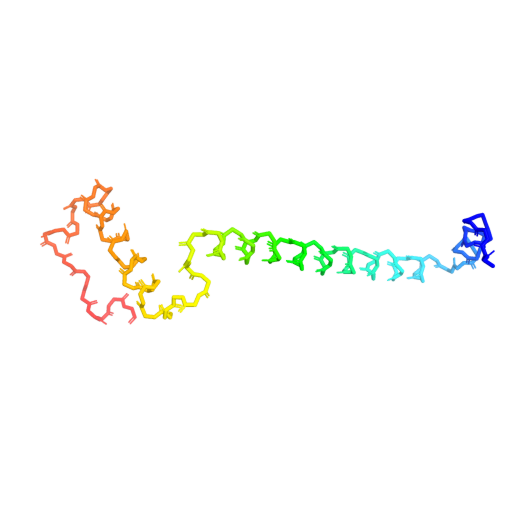6.093 1.00 48.16 88 PHE A CA 1
ATOM 711 C C . PHE A 1 88 ? -13.778 27.474 4.879 1.00 48.16 88 PHE A C 1
ATOM 713 O O . PHE A 1 88 ? -14.958 27.842 5.086 1.00 48.16 88 PHE A O 1
#

Foldseek 3Di:
DQDPVNVVVVLVPDDPVVNVVVVVVVVVVVVVVVVVVVVVVVCVVCVVVVNNPPDVVVVVVVVVVVVVVCCVVVPVVCVVPPDDPVVD

Radius of gyration: 24.81 Å; Cα contacts (8 Å, |Δi|>4): 15; chains: 1; bounding box: 36×52×55 Å

pLDDT: mean 83.89, std 12.95, range [48.16, 94.75]

Mean predicted aligned error: 12.6 Å

Sequence (88 aa):
MQSIDDLANVISDLESSEQQALLDKVAQLNFQKGLHALSEKYRTRLALENQLNSPPERVWSELHRMREEIAEHDYPAYRLSPPSRSDF

Solvent-accessible surface area (backbone atoms only — not comparable to full-atom values): 5202 Å² total; per-residue (Å²): 131,83,50,74,66,57,52,50,51,58,53,68,73,43,55,73,70,56,44,50,54,49,52,53,50,51,52,52,51,51,50,53,52,48,53,50,56,51,50,51,52,51,50,51,52,26,48,78,69,71,46,63,83,56,58,68,66,57,56,50,52,52,53,50,50,54,51,50,56,47,40,59,70,78,39,62,69,53,78,81,57,67,83,56,86,82,80,110

Secondary structure (DSSP, 8-state):
---HHHHHHHHHTS-HHHHHHHHHHHHHHHHHHHHHHHHHHHHHHHHHTT-TT--HHHHHHHHHHHHHHHHHHH-GGGGT-PPPTT--